Protein AF-A0A376L2G6-F1 (afdb_monomer)

Nearest PDB structures (foldseek):
  4b9q-assembly2_B  TM=1.006E+00  e=6.215E-11  Escherichia coli
  7kru-assembly1_B  TM=9.395E-01  e=1.672E-11  Escherichia coli K-12
  7kzi-assembly2_B  TM=9.250E-01  e=7.568E-11  Escherichia coli K-12
  7krw-assembly3_A  TM=8.931E-01  e=6.637E-11  Escherichia coli K-12
  2v7y-assembly1_A  TM=8.015E-01  e=3.873E-08  Geobacillus kaustophilus HTA426

Radius of gyration: 19.66 Å; Cα contacts (8 Å, |Δi|>4): 77; chains: 1; bounding box: 46×46×56 Å

Structure (mmCIF, N/CA/C/O backbone):
data_AF-A0A376L2G6-F1
#
_entry.id   AF-A0A376L2G6-F1
#
loop_
_atom_site.group_PDB
_atom_site.id
_atom_site.type_symbol
_atom_site.label_atom_id
_atom_site.label_alt_id
_atom_site.label_comp_id
_atom_site.label_asym_id
_atom_site.label_entity_id
_atom_site.label_seq_id
_atom_site.pdbx_PDB_ins_code
_atom_site.Cartn_x
_atom_site.Cartn_y
_atom_site.Cartn_z
_atom_site.occupancy
_atom_site.B_iso_or_equiv
_atom_site.auth_seq_id
_atom_site.auth_comp_id
_atom_site.auth_asym_id
_atom_site.auth_atom_id
_atom_site.pdbx_PDB_model_num
ATOM 1 N N . MET A 1 1 ? -1.564 -4.403 33.658 1.00 44.56 1 MET A N 1
ATOM 2 C CA . MET A 1 1 ? -0.832 -4.970 32.504 1.00 44.56 1 MET A CA 1
ATOM 3 C C . MET A 1 1 ? -1.004 -3.994 31.346 1.00 44.56 1 MET A C 1
ATOM 5 O O . MET A 1 1 ? -2.135 -3.783 30.929 1.00 44.56 1 MET A O 1
ATOM 9 N N . ARG A 1 2 ? 0.048 -3.272 30.938 1.00 54.12 2 ARG A N 1
ATOM 10 C CA . ARG A 1 2 ? -0.057 -2.255 29.874 1.00 54.12 2 ARG A CA 1
ATOM 11 C C . ARG A 1 2 ? -0.251 -2.991 28.541 1.00 54.12 2 ARG A C 1
ATOM 13 O O . ARG A 1 2 ? 0.513 -3.904 28.242 1.00 54.12 2 ARG A O 1
ATOM 20 N N . ASN A 1 3 ? -1.311 -2.678 27.800 1.00 71.25 3 ASN A N 1
ATOM 21 C CA . ASN A 1 3 ? -1.594 -3.309 26.513 1.00 71.25 3 ASN A CA 1
ATOM 22 C C . ASN A 1 3 ? -0.569 -2.819 25.473 1.00 71.25 3 ASN A C 1
ATOM 24 O O . ASN A 1 3 ? -0.341 -1.623 25.336 1.00 71.25 3 ASN A O 1
ATOM 28 N N . TRP A 1 4 ? 0.054 -3.722 24.711 1.00 79.25 4 TRP A N 1
ATOM 29 C CA . TRP A 1 4 ? 1.014 -3.329 23.664 1.00 79.25 4 TRP A CA 1
ATOM 30 C C . TRP A 1 4 ? 0.377 -2.404 22.615 1.00 79.25 4 TRP A C 1
AT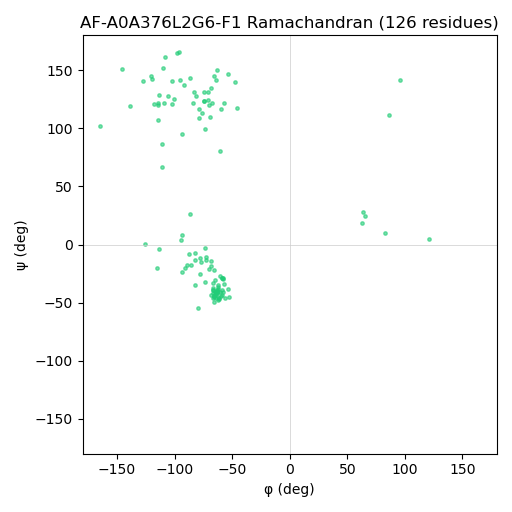OM 32 O O . TRP A 1 4 ? 1.036 -1.533 22.063 1.00 79.25 4 TRP A O 1
ATOM 42 N N . LYS A 1 5 ? -0.939 -2.548 22.412 1.00 77.06 5 LYS A N 1
ATOM 43 C CA . LYS A 1 5 ? -1.766 -1.710 21.542 1.00 77.06 5 LYS A CA 1
ATOM 44 C C . LYS A 1 5 ? -1.624 -0.216 21.851 1.00 77.06 5 LYS A C 1
ATOM 46 O O . LYS A 1 5 ? -1.434 0.560 20.928 1.00 77.06 5 LYS A O 1
ATOM 51 N N . GLY A 1 6 ? -1.648 0.175 23.128 1.00 85.25 6 GLY A N 1
ATOM 52 C CA . GLY A 1 6 ? -1.536 1.583 23.520 1.00 85.25 6 GLY A CA 1
ATOM 53 C C . GLY A 1 6 ? -0.131 2.171 23.357 1.00 85.25 6 GLY A C 1
ATOM 54 O O . GLY A 1 6 ? 0.020 3.382 23.424 1.00 85.25 6 GLY A O 1
ATOM 55 N N . LEU A 1 7 ? 0.896 1.338 23.147 1.00 90.56 7 LEU A N 1
ATOM 56 C CA . LEU A 1 7 ? 2.279 1.791 22.951 1.00 90.56 7 LEU A CA 1
ATOM 57 C C . LEU A 1 7 ? 2.599 2.146 21.495 1.00 90.56 7 LEU A C 1
ATOM 59 O O . LEU A 1 7 ? 3.628 2.761 21.247 1.00 90.56 7 LEU A O 1
ATOM 63 N N . VAL A 1 8 ? 1.774 1.692 20.548 1.00 92.94 8 VAL A N 1
ATOM 64 C CA . VAL A 1 8 ? 2.029 1.826 19.103 1.00 92.94 8 VAL A CA 1
ATOM 65 C C . VAL A 1 8 ? 0.873 2.489 18.357 1.00 92.94 8 VAL A C 1
ATOM 67 O O . VAL A 1 8 ? 0.925 2.638 17.140 1.00 92.94 8 VAL A O 1
ATOM 70 N N . GLU A 1 9 ? -0.195 2.862 19.062 1.00 92.62 9 GLU A N 1
ATOM 71 C CA . GLU A 1 9 ? -1.382 3.460 18.453 1.00 92.62 9 GLU A CA 1
ATOM 72 C C . GLU A 1 9 ? -1.068 4.800 17.775 1.00 92.62 9 GLU A C 1
ATOM 74 O O . GLU A 1 9 ? -1.572 5.067 16.684 1.00 92.62 9 GLU A O 1
ATOM 79 N N . ASP A 1 10 ? -0.193 5.613 18.365 1.00 93.94 10 ASP A N 1
ATOM 80 C CA . ASP A 1 10 ? 0.279 6.862 17.765 1.00 93.94 10 ASP A CA 1
ATOM 81 C C . ASP A 1 10 ? 1.036 6.603 16.452 1.00 93.94 10 ASP A C 1
ATOM 83 O O . ASP A 1 10 ? 0.810 7.305 15.467 1.00 93.94 10 ASP A O 1
ATOM 87 N N . LEU A 1 11 ? 1.867 5.555 16.399 1.00 94.31 11 LEU A N 1
ATOM 88 C CA . LEU A 1 11 ? 2.594 5.155 15.192 1.00 94.31 11 LEU A CA 1
ATOM 89 C C . LEU A 1 11 ? 1.638 4.726 14.078 1.00 94.31 11 LEU A C 1
ATOM 91 O O . LEU A 1 11 ? 1.817 5.122 12.926 1.00 94.31 11 LEU A O 1
ATOM 95 N N . VAL A 1 12 ? 0.601 3.956 14.415 1.00 94.12 12 VAL A N 1
ATOM 96 C CA . VAL A 1 12 ? -0.416 3.547 13.439 1.00 94.12 12 VAL A CA 1
ATOM 97 C C . VAL A 1 12 ? -1.202 4.762 12.951 1.00 94.12 12 VAL A C 1
ATOM 99 O O . VAL A 1 12 ? -1.359 4.930 11.745 1.00 94.12 12 VAL A O 1
ATOM 102 N N . ASN A 1 13 ? -1.635 5.655 13.842 1.00 93.81 13 ASN A N 1
ATOM 103 C CA . ASN A 1 13 ? -2.375 6.857 13.447 1.00 93.81 13 ASN A CA 1
ATOM 104 C C . ASN A 1 13 ? -1.530 7.785 12.554 1.00 93.81 13 ASN A C 1
ATOM 106 O O . ASN A 1 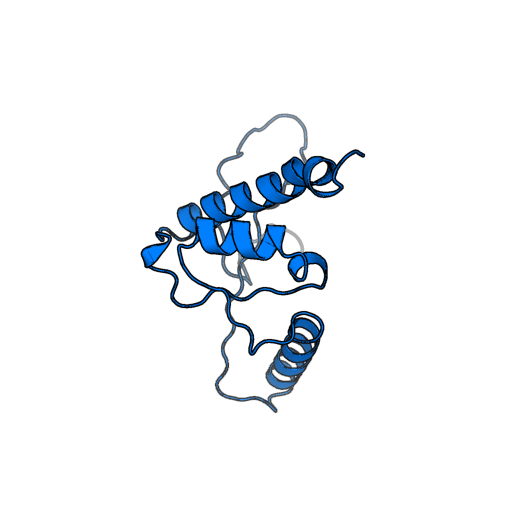13 ? -2.044 8.327 11.578 1.00 93.81 13 ASN A O 1
ATOM 110 N N . ARG A 1 14 ? -0.218 7.899 12.807 1.00 95.31 14 ARG A N 1
ATOM 111 C CA . ARG A 1 14 ? 0.714 8.644 11.940 1.00 95.31 14 ARG A CA 1
ATOM 112 C C . ARG A 1 14 ? 0.789 8.095 10.514 1.00 95.31 14 ARG A C 1
ATOM 114 O O . ARG A 1 14 ? 1.086 8.865 9.610 1.00 95.31 14 ARG A O 1
ATOM 121 N N . SER A 1 15 ? 0.518 6.806 10.301 1.00 94.69 15 SER A N 1
ATOM 122 C CA . SER A 1 15 ? 0.472 6.214 8.953 1.00 94.69 15 SER A CA 1
ATOM 123 C C . SER A 1 15 ? -0.811 6.539 8.178 1.00 94.69 15 SER A C 1
ATOM 125 O O . SER A 1 15 ? -0.828 6.395 6.960 1.00 94.69 15 SER A O 1
ATOM 127 N N . ILE A 1 16 ? -1.862 7.022 8.854 1.00 94.88 16 ILE A N 1
ATOM 128 C CA . ILE A 1 16 ? -3.143 7.371 8.222 1.00 94.88 16 ILE A CA 1
ATOM 129 C C . ILE A 1 16 ? -3.109 8.770 7.597 1.00 94.88 16 ILE A C 1
ATOM 131 O O . ILE A 1 16 ? -3.706 8.983 6.547 1.00 94.88 16 ILE A O 1
ATOM 135 N N . GLU A 1 17 ? -2.400 9.729 8.198 1.00 92.81 17 GLU A N 1
ATOM 136 C CA . GLU A 1 17 ? -2.332 11.098 7.659 1.00 92.81 17 GLU A CA 1
ATOM 137 C C . GLU A 1 17 ? -1.761 11.167 6.226 1.00 92.81 17 GLU A C 1
ATOM 139 O O . GLU A 1 17 ? -2.383 11.821 5.386 1.00 92.81 17 GLU A O 1
ATOM 144 N N . PRO A 1 18 ? -0.678 10.441 5.871 1.00 94.19 18 PRO A N 1
ATOM 145 C CA . PRO A 1 18 ? -0.199 10.376 4.490 1.00 94.19 18 PRO A CA 1
ATOM 146 C C . PRO A 1 18 ? -1.232 9.851 3.484 1.00 94.19 18 PRO A C 1
ATOM 148 O O . PRO A 1 18 ? -1.197 10.259 2.327 1.00 94.19 18 PRO A O 1
ATOM 151 N N . LEU A 1 19 ? -2.171 8.990 3.899 1.00 95.06 19 LEU A N 1
ATOM 152 C CA . LEU A 1 19 ? -3.225 8.489 3.007 1.00 95.06 19 LEU A CA 1
ATOM 153 C C . LEU A 1 19 ? -4.186 9.607 2.591 1.00 95.06 19 LEU A C 1
ATOM 155 O O . LEU A 1 19 ? -4.606 9.660 1.438 1.00 95.06 19 LEU A O 1
ATOM 159 N N . LYS A 1 20 ? -4.505 10.529 3.507 1.00 93.94 20 LYS A N 1
ATOM 160 C CA . LYS A 1 20 ? -5.349 11.696 3.202 1.00 93.94 20 LYS A CA 1
ATOM 161 C C . LYS A 1 20 ? -4.662 12.632 2.217 1.00 93.94 20 LYS A C 1
ATOM 163 O O . LYS A 1 20 ? -5.304 13.085 1.278 1.00 93.94 20 LYS A O 1
ATOM 168 N N . VAL A 1 21 ? -3.369 12.893 2.425 1.00 91.69 21 VAL A N 1
ATOM 169 C CA . VAL A 1 21 ? -2.562 13.723 1.518 1.00 91.69 21 VAL A CA 1
ATOM 170 C C . VAL A 1 21 ? -2.493 13.074 0.137 1.00 91.69 21 VAL A C 1
ATOM 172 O O . VAL A 1 21 ? -2.770 13.728 -0.857 1.00 91.69 21 VAL A O 1
ATOM 175 N N . ALA A 1 22 ? -2.243 11.763 0.064 1.00 91.38 22 ALA A N 1
ATOM 176 C CA . ALA A 1 22 ? -2.194 11.046 -1.208 1.00 91.38 22 ALA A CA 1
ATOM 177 C C . ALA A 1 22 ? -3.519 11.111 -1.988 1.00 91.38 22 ALA A C 1
ATOM 179 O O . ALA A 1 22 ? -3.494 11.303 -3.201 1.00 91.38 22 ALA A O 1
ATOM 180 N N . LEU A 1 23 ? -4.662 10.987 -1.302 1.00 93.44 23 LEU A N 1
ATOM 181 C CA . LEU A 1 23 ? -5.987 11.145 -1.912 1.00 93.44 23 LEU A CA 1
ATOM 182 C C . LEU A 1 23 ? -6.224 12.574 -2.413 1.00 93.44 23 LEU A C 1
ATOM 184 O O . LEU A 1 23 ? -6.720 12.756 -3.522 1.00 93.44 23 LEU A O 1
ATOM 188 N N . GLN A 1 24 ? -5.826 13.580 -1.628 1.00 92.56 24 GLN A N 1
ATOM 189 C CA . GLN A 1 24 ? -5.913 14.986 -2.028 1.00 92.56 24 GLN A CA 1
ATOM 190 C C . GLN A 1 24 ? -5.067 15.275 -3.270 1.00 92.56 24 GLN A C 1
ATOM 192 O O . GLN A 1 24 ? -5.580 15.867 -4.215 1.00 92.56 24 GLN A O 1
ATOM 197 N N . ASP A 1 25 ? -3.820 14.802 -3.302 1.00 88.31 25 ASP A N 1
ATOM 198 C CA . ASP A 1 25 ? -2.923 14.971 -4.450 1.00 88.31 25 ASP A CA 1
ATOM 199 C C . ASP A 1 25 ? -3.462 14.279 -5.709 1.00 88.31 25 ASP A C 1
ATOM 201 O O . ASP A 1 25 ? -3.258 14.759 -6.820 1.00 88.31 25 ASP A O 1
ATOM 205 N N . ALA A 1 26 ? -4.135 13.136 -5.545 1.00 89.94 26 ALA A N 1
ATOM 206 C CA . ALA A 1 26 ? -4.771 12.414 -6.643 1.00 89.94 26 ALA A CA 1
ATOM 207 C C . ALA A 1 26 ? -6.113 13.037 -7.072 1.00 89.94 26 ALA A C 1
ATOM 209 O O . ALA A 1 26 ? -6.663 12.641 -8.098 1.00 89.94 26 ALA A O 1
ATOM 210 N N . GLY A 1 27 ? -6.664 13.975 -6.292 1.00 93.25 27 GLY A N 1
ATOM 211 C CA . GLY A 1 27 ? -8.005 14.519 -6.506 1.00 93.25 27 GLY A CA 1
ATOM 212 C C . GLY A 1 27 ? -9.122 13.485 -6.320 1.00 93.25 27 GLY A C 1
ATOM 213 O O . GLY A 1 27 ? -10.196 13.645 -6.897 1.00 93.25 27 GLY A O 1
ATOM 214 N N . LEU A 1 28 ? -8.874 12.428 -5.542 1.00 95.44 28 LEU A N 1
ATOM 215 C CA . LEU A 1 28 ? -9.794 11.310 -5.332 1.00 95.44 28 LEU A CA 1
ATOM 216 C C . LEU A 1 28 ? -10.365 11.309 -3.915 1.00 95.44 28 LEU A C 1
ATOM 218 O O . LEU A 1 28 ? -9.738 11.743 -2.946 1.00 95.44 28 LEU A O 1
ATOM 222 N N . SER A 1 29 ? -11.564 10.764 -3.786 1.00 96.00 29 SER A N 1
ATOM 223 C CA . SER A 1 29 ? -12.192 10.448 -2.511 1.00 96.00 29 SER A CA 1
ATOM 224 C C . SER A 1 29 ? -11.973 8.979 -2.139 1.00 96.00 29 SER A C 1
ATOM 226 O O . SER A 1 29 ? -11.627 8.140 -2.966 1.00 96.00 29 SER A O 1
ATOM 228 N N . VAL A 1 30 ? -12.228 8.637 -0.875 1.00 95.62 30 VAL A N 1
ATOM 229 C CA . VAL A 1 30 ? -12.175 7.245 -0.396 1.00 95.62 30 VAL A CA 1
ATOM 230 C C . VAL A 1 30 ? -13.114 6.323 -1.190 1.00 95.62 30 VAL A C 1
ATOM 232 O O . VAL A 1 30 ? -12.792 5.155 -1.399 1.00 95.62 30 VAL A O 1
ATOM 235 N N . SER A 1 31 ? -14.259 6.838 -1.643 1.00 95.38 31 SER A N 1
ATOM 236 C CA . SER A 1 31 ? -15.228 6.078 -2.441 1.00 95.38 31 SER A CA 1
ATOM 237 C C . SER A 1 31 ? -14.752 5.753 -3.853 1.00 95.38 31 SER A C 1
ATOM 239 O O . SER A 1 31 ? -15.274 4.808 -4.434 1.00 95.38 31 SER A O 1
ATOM 241 N N . ASP A 1 32 ? -13.771 6.489 -4.380 1.00 96.69 32 ASP A N 1
ATOM 242 C CA . ASP A 1 32 ? -13.218 6.255 -5.721 1.00 96.69 32 ASP A CA 1
ATOM 243 C C . ASP A 1 32 ? -12.158 5.142 -5.731 1.00 96.69 32 ASP A C 1
ATOM 245 O O . ASP A 1 32 ? -11.678 4.740 -6.785 1.00 96.69 32 ASP A O 1
ATOM 249 N N . ILE A 1 33 ? -11.762 4.645 -4.558 1.00 96.81 33 ILE A N 1
ATOM 250 C CA . ILE A 1 33 ? -10.809 3.543 -4.437 1.00 96.81 33 ILE A CA 1
ATOM 251 C C . ILE A 1 33 ? -11.573 2.238 -4.572 1.00 96.81 33 ILE A C 1
ATOM 253 O O . ILE A 1 33 ? -12.447 1.983 -3.753 1.00 96.81 33 ILE A O 1
ATOM 257 N N . ASP A 1 34 ? -11.231 1.383 -5.533 1.00 96.44 34 ASP A N 1
ATOM 258 C CA . ASP A 1 34 ? -11.872 0.071 -5.701 1.00 96.44 34 ASP A CA 1
ATOM 259 C C . ASP A 1 34 ? -11.310 -0.963 -4.719 1.00 96.44 34 ASP A C 1
ATOM 261 O O . ASP A 1 34 ? -12.048 -1.524 -3.903 1.00 96.44 34 ASP A O 1
ATOM 265 N N . ASP A 1 35 ? -9.988 -1.128 -4.724 1.00 96.25 35 ASP A N 1
ATOM 266 C CA . ASP A 1 35 ? -9.263 -2.142 -3.965 1.00 96.25 35 ASP A CA 1
ATOM 267 C C . ASP A 1 35 ? -8.262 -1.514 -2.987 1.00 96.25 35 ASP A C 1
ATOM 269 O O . ASP A 1 35 ? -7.565 -0.551 -3.303 1.00 96.25 35 ASP A O 1
ATOM 273 N N . VAL A 1 36 ? -8.134 -2.113 -1.799 1.00 97.12 36 VAL A N 1
ATOM 274 C CA . VAL A 1 36 ? -7.077 -1.786 -0.830 1.00 97.12 36 VAL A CA 1
ATOM 275 C C . VAL A 1 36 ? -6.164 -2.993 -0.685 1.00 97.12 36 VAL A C 1
ATOM 277 O O . VAL A 1 36 ? -6.611 -4.078 -0.312 1.00 97.12 36 VAL A O 1
ATOM 280 N N . ILE A 1 37 ? -4.876 -2.803 -0.957 1.00 96.81 37 ILE A N 1
ATOM 281 C CA . ILE A 1 37 ? -3.861 -3.856 -0.892 1.00 96.81 37 ILE A CA 1
ATOM 282 C C . ILE A 1 37 ? -2.888 -3.532 0.243 1.00 96.81 37 ILE A C 1
ATOM 284 O O . ILE A 1 37 ? -2.349 -2.430 0.319 1.00 96.81 37 ILE A O 1
ATOM 288 N N . LEU A 1 38 ? -2.659 -4.500 1.132 1.00 97.25 38 LEU A N 1
ATOM 289 C CA . LEU A 1 38 ? -1.696 -4.381 2.225 1.00 97.25 38 LEU A CA 1
ATOM 290 C C . LEU A 1 38 ? -0.401 -5.110 1.868 1.00 97.25 38 LEU A C 1
ATOM 292 O O . LEU A 1 38 ? -0.420 -6.300 1.560 1.00 97.25 38 LEU A O 1
ATOM 296 N N . VAL A 1 39 ? 0.724 -4.400 1.946 1.00 97.19 39 VAL A N 1
ATOM 297 C CA . VAL A 1 39 ? 2.060 -4.930 1.640 1.00 97.19 39 VAL A CA 1
ATOM 298 C C . VAL A 1 39 ? 3.006 -4.658 2.811 1.00 97.19 39 VAL A C 1
ATOM 300 O O . VAL A 1 39 ? 2.954 -3.597 3.433 1.00 97.19 39 VAL A O 1
ATOM 303 N N . GLY A 1 40 ? 3.870 -5.627 3.121 1.00 96.12 40 GLY A N 1
ATOM 304 C CA . GLY A 1 40 ? 4.841 -5.589 4.214 1.00 96.12 40 GLY A CA 1
ATOM 305 C C . GLY A 1 40 ? 4.357 -6.258 5.506 1.00 96.12 40 GLY A C 1
ATOM 306 O O . GLY A 1 40 ? 3.206 -6.110 5.922 1.00 96.12 40 GLY A O 1
ATOM 307 N N . GLY A 1 41 ? 5.259 -6.963 6.194 1.00 95.44 41 GLY A N 1
ATOM 308 C CA . GLY A 1 41 ? 4.927 -7.805 7.352 1.00 95.44 41 GLY A CA 1
ATOM 309 C C . GLY A 1 41 ? 4.245 -7.079 8.521 1.00 95.44 41 GLY A C 1
ATOM 310 O O . GLY A 1 41 ? 3.405 -7.663 9.206 1.00 95.44 41 GLY A O 1
ATOM 311 N N . GLN A 1 42 ? 4.515 -5.782 8.719 1.00 95.31 42 GLN A N 1
ATOM 312 C CA . GLN A 1 42 ? 3.887 -4.991 9.788 1.00 95.31 42 GLN A CA 1
ATOM 313 C C . GLN A 1 42 ? 2.367 -4.814 9.592 1.00 95.31 42 GLN A C 1
ATOM 315 O O . GLN A 1 42 ? 1.635 -4.622 10.569 1.00 95.31 42 GLN A O 1
ATOM 320 N N . THR A 1 43 ? 1.867 -4.961 8.359 1.00 96.44 43 THR A N 1
ATOM 321 C CA . THR A 1 43 ? 0.429 -4.918 8.033 1.00 96.44 43 THR A CA 1
ATOM 322 C C . THR A 1 43 ? -0.340 -6.157 8.499 1.00 96.44 43 THR A C 1
ATOM 324 O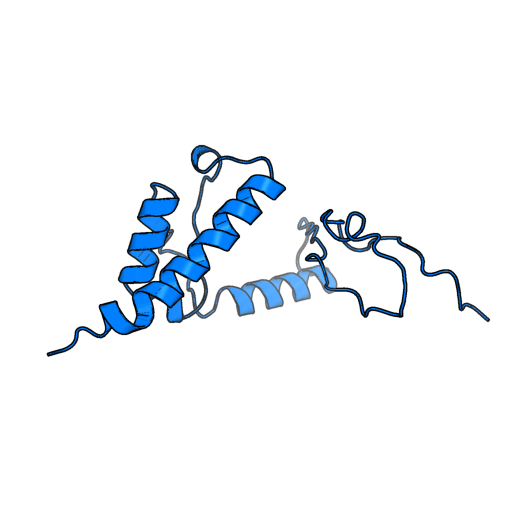 O . THR A 1 43 ? -1.570 -6.147 8.536 1.00 96.44 43 THR A O 1
ATOM 327 N N . ARG A 1 44 ? 0.354 -7.216 8.942 1.00 94.69 44 ARG A N 1
ATOM 328 C CA . ARG A 1 44 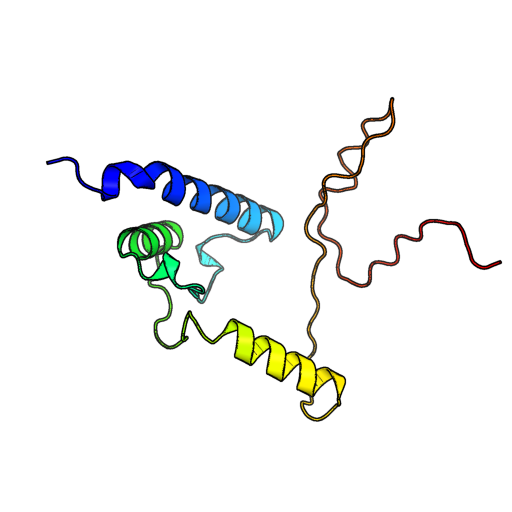? -0.264 -8.391 9.583 1.00 94.69 44 ARG A CA 1
ATOM 329 C C . ARG A 1 44 ? -0.846 -8.064 10.963 1.00 94.69 44 ARG A C 1
ATOM 331 O O . ARG A 1 44 ? -1.614 -8.851 11.511 1.00 94.69 44 ARG A O 1
ATOM 338 N N . MET A 1 45 ? -0.490 -6.913 11.541 1.00 95.19 45 MET A N 1
ATOM 339 C CA . MET A 1 45 ? -1.012 -6.469 12.829 1.00 95.19 45 MET A CA 1
ATOM 340 C C . MET A 1 45 ? -2.516 -6.146 12.727 1.00 95.19 45 MET A C 1
ATOM 342 O O . MET A 1 45 ? -2.880 -5.220 12.002 1.00 95.19 45 MET A O 1
ATOM 346 N N . PRO A 1 46 ? -3.404 -6.793 13.513 1.00 94.19 46 PRO A N 1
ATOM 347 C CA . PRO A 1 46 ? -4.854 -6.596 13.383 1.00 94.19 46 PRO A CA 1
ATOM 348 C C . PRO A 1 46 ? -5.324 -5.149 13.584 1.00 94.19 46 PRO A C 1
ATOM 350 O O . PRO A 1 46 ? -6.329 -4.735 13.018 1.00 94.19 46 PRO A O 1
ATOM 353 N N . MET A 1 47 ? -4.600 -4.361 14.387 1.00 94.25 47 MET A N 1
ATOM 354 C CA . MET A 1 47 ? -4.901 -2.938 14.573 1.00 94.25 47 MET A CA 1
ATOM 355 C C . MET A 1 47 ? -4.673 -2.125 13.292 1.00 94.25 47 MET A C 1
ATOM 357 O O . MET A 1 47 ? -5.479 -1.248 13.006 1.00 94.25 47 MET A O 1
ATOM 361 N N . VAL A 1 48 ? -3.615 -2.416 12.527 1.00 95.75 48 VAL A N 1
ATOM 362 C CA . VAL A 1 48 ? -3.341 -1.733 11.250 1.00 95.75 48 VAL A CA 1
ATOM 363 C C . VAL A 1 48 ? -4.437 -2.062 10.251 1.00 95.75 48 VAL A C 1
ATOM 365 O O . VAL A 1 48 ? -5.039 -1.149 9.701 1.00 95.75 48 VAL A O 1
ATOM 368 N N . GLN A 1 49 ? -4.763 -3.348 10.093 1.00 96.06 49 GLN A N 1
ATOM 369 C CA . GLN A 1 49 ? -5.826 -3.787 9.182 1.00 96.06 49 GLN A CA 1
ATOM 370 C C . GLN A 1 49 ? -7.157 -3.115 9.512 1.00 96.06 49 GLN A C 1
ATOM 372 O O . GLN A 1 49 ? -7.803 -2.565 8.628 1.00 96.06 49 GLN A O 1
ATOM 377 N N . LYS A 1 50 ? -7.519 -3.082 10.801 1.00 95.62 50 LYS A N 1
ATOM 378 C CA . LYS A 1 50 ? -8.743 -2.430 11.268 1.00 95.62 50 LYS A CA 1
ATOM 379 C C . LYS A 1 50 ? -8.747 -0.926 10.986 1.00 95.62 50 LYS A C 1
ATOM 381 O O . LYS A 1 50 ? -9.729 -0.426 10.459 1.00 95.62 50 LYS A O 1
ATOM 386 N N . LYS A 1 51 ? -7.666 -0.208 11.303 1.00 95.81 51 LYS A N 1
ATOM 387 C CA . LYS A 1 51 ? -7.575 1.245 11.069 1.00 95.81 51 LYS A CA 1
ATOM 388 C C . LYS A 1 51 ? -7.642 1.597 9.583 1.00 95.81 51 LYS A C 1
ATOM 390 O O . LYS A 1 51 ? -8.290 2.571 9.221 1.00 95.81 51 LYS A O 1
ATOM 395 N N . VAL A 1 52 ? -7.004 0.797 8.730 1.00 96.69 52 VAL A N 1
ATOM 396 C CA . VAL A 1 52 ? -7.058 0.971 7.273 1.00 96.69 52 VAL A CA 1
ATOM 397 C C . VAL A 1 52 ? -8.463 0.669 6.743 1.00 96.69 52 VAL A C 1
ATOM 399 O O . VAL A 1 52 ? -8.987 1.454 5.959 1.00 96.69 52 VAL A O 1
ATOM 402 N N . ALA A 1 53 ? -9.102 -0.408 7.210 1.00 96.62 53 ALA A N 1
ATOM 403 C CA . ALA A 1 53 ? -10.471 -0.746 6.822 1.00 96.62 53 ALA A CA 1
ATOM 404 C C . ALA A 1 53 ? -11.485 0.322 7.264 1.00 96.62 53 ALA A C 1
ATOM 406 O O . ALA A 1 53 ? -12.374 0.682 6.500 1.00 96.62 53 ALA A O 1
ATOM 407 N N . GLU A 1 54 ? -11.322 0.877 8.469 1.00 96.69 54 GLU A N 1
ATOM 408 C CA . GLU A 1 54 ? -12.116 2.007 8.966 1.00 96.69 54 GLU A CA 1
ATOM 409 C C . GLU A 1 54 ? -11.904 3.269 8.121 1.00 96.69 54 GLU A C 1
ATOM 411 O O . GLU A 1 54 ? -12.870 3.962 7.815 1.00 96.69 54 GLU A O 1
ATOM 416 N N . PHE A 1 55 ? -10.660 3.562 7.726 1.00 96.81 55 PHE A N 1
ATOM 417 C CA . PHE A 1 55 ? -10.339 4.732 6.908 1.00 96.81 55 PHE A CA 1
ATOM 418 C C . PHE A 1 55 ? -10.935 4.639 5.499 1.00 96.81 55 PHE A C 1
ATOM 420 O O . PHE A 1 55 ? -11.532 5.606 5.032 1.00 96.81 55 PHE A O 1
ATOM 427 N N . PHE A 1 56 ? -10.796 3.486 4.836 1.00 96.56 56 PHE A N 1
ATOM 428 C CA . PHE A 1 56 ? -11.305 3.295 3.475 1.00 96.56 56 PHE A CA 1
ATOM 429 C C . PHE A 1 56 ? -12.766 2.816 3.411 1.00 96.56 56 PHE A C 1
ATOM 431 O O . PHE A 1 56 ? -13.338 2.724 2.327 1.00 96.56 56 PHE A O 1
ATOM 438 N N . GLY A 1 57 ? -13.374 2.466 4.549 1.00 96.31 57 GLY A N 1
ATOM 439 C CA . GLY A 1 57 ? -14.724 1.895 4.612 1.00 96.31 57 GLY A CA 1
ATOM 440 C C . GLY A 1 57 ? -14.865 0.539 3.908 1.00 96.31 57 GLY A C 1
ATOM 441 O O . GLY A 1 57 ? -15.978 0.145 3.562 1.00 96.31 57 GLY A O 1
ATOM 442 N N . LYS A 1 58 ? -13.754 -0.166 3.660 1.00 95.38 58 LYS A N 1
ATOM 443 C CA . LYS A 1 58 ? -13.712 -1.441 2.931 1.00 95.38 58 LYS A CA 1
ATOM 444 C C . LYS A 1 58 ? -12.634 -2.368 3.471 1.00 95.38 58 LYS A C 1
ATOM 446 O O . LYS A 1 58 ? -11.600 -1.923 3.962 1.00 95.38 58 LYS A O 1
ATOM 451 N N . GLU A 1 59 ? -12.872 -3.668 3.348 1.00 96.38 59 GLU A N 1
ATOM 452 C CA . GLU A 1 59 ? -11.904 -4.683 3.755 1.00 96.38 59 GLU A CA 1
ATOM 453 C C . GLU A 1 59 ? -10.751 -4.775 2.744 1.00 96.38 59 GLU A C 1
ATOM 455 O O . GLU A 1 59 ? -11.005 -4.891 1.541 1.00 96.38 59 GLU A O 1
ATOM 460 N N . PRO A 1 60 ? -9.488 -4.767 3.203 1.00 96.38 60 PRO A N 1
ATOM 461 C CA . PRO A 1 60 ? -8.353 -5.003 2.329 1.00 96.38 60 PRO A CA 1
ATOM 462 C C . PRO A 1 60 ? -8.365 -6.404 1.719 1.00 96.38 60 PRO A C 1
ATOM 464 O O . PRO A 1 60 ? -8.804 -7.381 2.339 1.00 96.38 60 PRO A O 1
ATOM 467 N N . ARG A 1 61 ? -7.802 -6.519 0.519 1.00 95.62 61 ARG A N 1
ATOM 468 C CA . ARG A 1 61 ? -7.638 -7.794 -0.177 1.00 95.62 61 ARG A CA 1
ATOM 469 C C . ARG A 1 61 ? -6.708 -8.741 0.578 1.00 95.62 61 ARG A C 1
ATOM 471 O O . ARG A 1 61 ? -5.702 -8.332 1.155 1.00 95.62 61 ARG A O 1
ATOM 478 N N . LYS A 1 62 ? -7.058 -10.031 0.558 1.00 92.06 62 LYS A N 1
ATOM 479 C CA . LYS A 1 62 ? -6.349 -11.111 1.280 1.00 92.06 62 LYS A CA 1
ATOM 480 C C . LYS A 1 62 ? -5.666 -12.122 0.365 1.00 92.06 62 LYS A C 1
ATOM 482 O O . LYS A 1 62 ? -5.006 -13.033 0.850 1.00 92.06 62 LYS A O 1
ATOM 487 N N . ASP A 1 63 ? -5.839 -11.975 -0.937 1.00 93.56 63 ASP A N 1
ATOM 488 C CA . ASP A 1 63 ? -5.275 -12.833 -1.977 1.00 93.56 63 ASP A CA 1
ATOM 489 C C . ASP A 1 63 ? -3.933 -12.315 -2.523 1.00 93.56 63 ASP A C 1
ATOM 491 O O . ASP A 1 63 ? -3.390 -12.875 -3.470 1.00 93.56 63 ASP A O 1
ATOM 495 N N . VAL A 1 64 ? -3.366 -11.282 -1.892 1.00 93.56 64 VAL A N 1
ATOM 496 C CA . VAL A 1 64 ? -2.011 -10.782 -2.151 1.00 93.56 64 VAL A CA 1
ATOM 497 C C . VAL A 1 64 ? -1.094 -11.201 -1.003 1.00 93.56 64 VAL A C 1
ATOM 499 O O . VAL A 1 64 ? -1.403 -10.952 0.163 1.00 93.56 64 VAL A O 1
ATOM 502 N N . ASN A 1 65 ? 0.047 -11.825 -1.316 1.00 94.19 65 ASN A N 1
ATOM 503 C CA . ASN A 1 65 ? 1.064 -12.139 -0.312 1.00 94.19 65 ASN A CA 1
ATOM 504 C C . ASN A 1 65 ? 1.846 -10.859 0.059 1.00 94.19 65 ASN A C 1
ATOM 506 O O . ASN A 1 65 ? 2.601 -10.359 -0.780 1.00 94.19 65 ASN A O 1
ATOM 510 N N . PRO A 1 66 ? 1.726 -10.337 1.297 1.00 94.00 66 PRO A N 1
ATOM 511 C CA . PRO A 1 66 ? 2.337 -9.064 1.673 1.00 94.00 66 PRO A CA 1
ATOM 512 C C . PRO A 1 66 ? 3.868 -9.108 1.730 1.00 94.00 66 PRO A C 1
ATOM 514 O O . PRO A 1 66 ? 4.488 -8.046 1.709 1.00 94.00 66 PRO A O 1
ATOM 517 N N . ASP A 1 67 ? 4.475 -10.295 1.820 1.00 94.81 67 ASP A N 1
ATOM 518 C CA . ASP A 1 67 ? 5.926 -10.443 1.982 1.00 94.81 67 ASP A CA 1
ATOM 519 C C . ASP A 1 67 ? 6.653 -10.621 0.635 1.00 94.81 67 ASP A C 1
ATOM 521 O O . ASP A 1 67 ? 7.832 -10.298 0.519 1.00 94.81 67 ASP A O 1
ATOM 525 N N . GLU A 1 68 ? 5.947 -11.091 -0.399 1.00 94.38 68 GLU A N 1
ATOM 526 C CA . GLU A 1 68 ? 6.544 -11.477 -1.689 1.00 94.38 68 GLU A CA 1
ATOM 527 C C . GLU A 1 68 ? 6.093 -10.599 -2.862 1.00 94.38 68 GLU A C 1
ATOM 529 O O . GLU A 1 68 ? 6.795 -10.532 -3.872 1.00 94.38 68 GLU A O 1
ATOM 534 N N . ALA A 1 69 ? 4.961 -9.892 -2.741 1.00 94.12 69 ALA A N 1
ATOM 535 C CA . ALA A 1 69 ? 4.387 -9.102 -3.835 1.00 94.12 69 ALA A CA 1
ATOM 536 C C . ALA A 1 69 ? 5.386 -8.103 -4.445 1.00 94.12 69 ALA A C 1
ATOM 538 O O . ALA A 1 69 ? 5.435 -7.943 -5.663 1.00 94.12 69 ALA A O 1
ATOM 539 N N . VAL A 1 70 ? 6.227 -7.482 -3.611 1.00 95.50 70 VAL A N 1
ATOM 540 C CA . VAL A 1 70 ? 7.255 -6.530 -4.063 1.00 95.50 70 VAL A CA 1
ATOM 541 C C . VAL A 1 70 ? 8.327 -7.221 -4.909 1.00 95.50 70 VAL A C 1
ATOM 543 O O . VAL A 1 70 ? 8.694 -6.715 -5.966 1.00 95.50 70 VAL A O 1
ATOM 546 N N . ALA A 1 71 ? 8.811 -8.389 -4.478 1.00 96.12 71 ALA A N 1
ATOM 547 C CA . ALA A 1 71 ? 9.844 -9.129 -5.202 1.00 96.12 71 ALA A CA 1
ATOM 548 C C . ALA A 1 71 ? 9.326 -9.642 -6.554 1.00 96.12 71 ALA A C 1
ATOM 550 O O . ALA A 1 71 ? 10.030 -9.567 -7.560 1.00 96.12 71 ALA A O 1
ATOM 551 N N . ILE A 1 72 ? 8.073 -10.101 -6.589 1.00 95.50 72 ILE A N 1
ATOM 552 C CA . ILE A 1 72 ? 7.405 -10.514 -7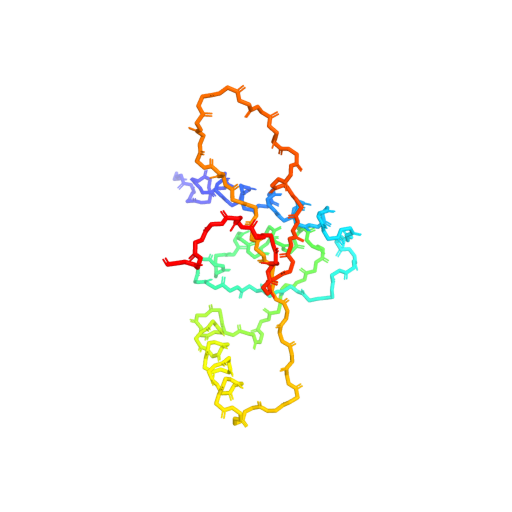.827 1.00 95.50 72 ILE A CA 1
ATOM 553 C C . ILE A 1 72 ? 7.249 -9.315 -8.770 1.00 95.50 72 ILE A C 1
ATOM 555 O O . ILE A 1 72 ? 7.603 -9.420 -9.942 1.00 95.50 72 ILE A O 1
ATOM 559 N N . GLY A 1 73 ? 6.793 -8.163 -8.267 1.00 94.44 73 GLY A N 1
ATOM 560 C CA . GLY A 1 73 ? 6.681 -6.935 -9.060 1.00 94.44 73 GLY A CA 1
ATOM 561 C C . GLY A 1 73 ? 8.018 -6.497 -9.667 1.00 94.44 73 GLY A C 1
ATOM 562 O O . GLY A 1 73 ? 8.077 -6.154 -10.846 1.00 94.44 73 GLY A O 1
ATOM 563 N N . ALA A 1 74 ? 9.110 -6.600 -8.905 1.00 95.31 74 ALA A N 1
ATOM 564 C CA . ALA A 1 74 ? 10.455 -6.316 -9.404 1.00 95.31 74 ALA A CA 1
ATOM 565 C C . ALA A 1 74 ? 10.892 -7.286 -10.517 1.00 95.31 74 ALA A C 1
ATOM 567 O O . ALA A 1 74 ? 11.474 -6.859 -11.514 1.00 95.31 74 ALA A O 1
ATOM 568 N N . ALA A 1 75 ? 10.583 -8.580 -10.385 1.00 95.56 75 ALA A N 1
ATOM 569 C CA . ALA A 1 75 ? 10.870 -9.569 -11.423 1.00 95.56 75 ALA A CA 1
ATOM 570 C C . ALA A 1 75 ? 10.071 -9.299 -12.711 1.00 95.56 75 ALA A C 1
ATOM 572 O O . ALA A 1 75 ? 10.631 -9.373 -13.805 1.00 95.56 75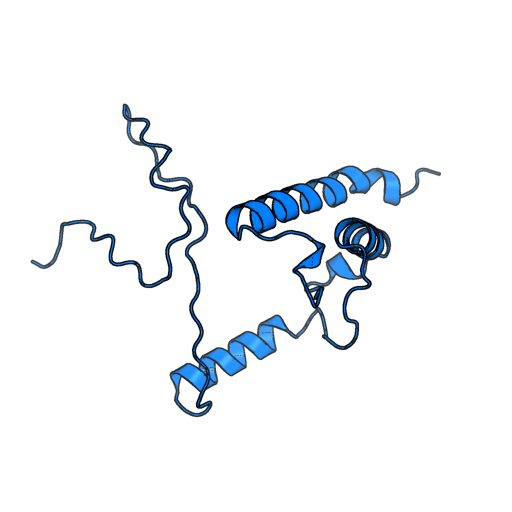 ALA A O 1
ATOM 573 N N . VAL A 1 76 ? 8.792 -8.922 -12.587 1.00 93.50 76 VAL A N 1
ATOM 574 C CA . VAL A 1 76 ? 7.954 -8.518 -13.728 1.00 93.50 76 VAL A CA 1
ATOM 575 C C . VAL A 1 76 ? 8.543 -7.290 -14.419 1.00 93.50 76 VAL A C 1
ATOM 577 O O . VAL A 1 76 ? 8.703 -7.310 -15.637 1.00 93.50 76 VAL A O 1
ATOM 580 N N . GLN A 1 77 ? 8.945 -6.264 -13.662 1.00 93.06 77 GLN A N 1
ATOM 581 C CA . GLN A 1 77 ? 9.596 -5.079 -14.225 1.00 93.06 77 GLN A CA 1
ATOM 582 C C . GLN A 1 77 ? 10.891 -5.441 -14.971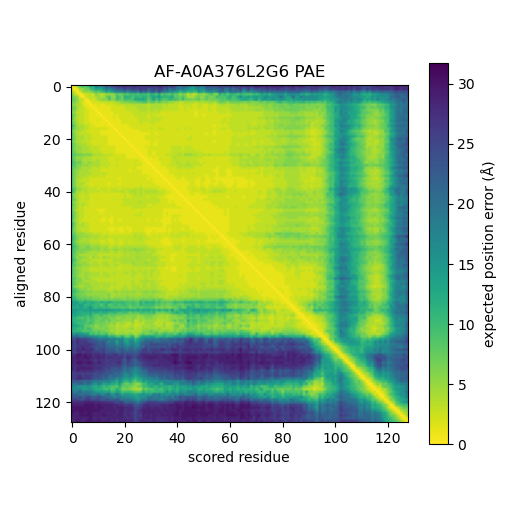 1.00 93.06 77 GLN A C 1
ATOM 584 O O . GLN A 1 77 ? 11.150 -4.906 -16.047 1.00 93.06 77 GLN A O 1
ATOM 589 N N . GLY A 1 78 ? 11.678 -6.389 -14.452 1.00 94.25 78 GLY A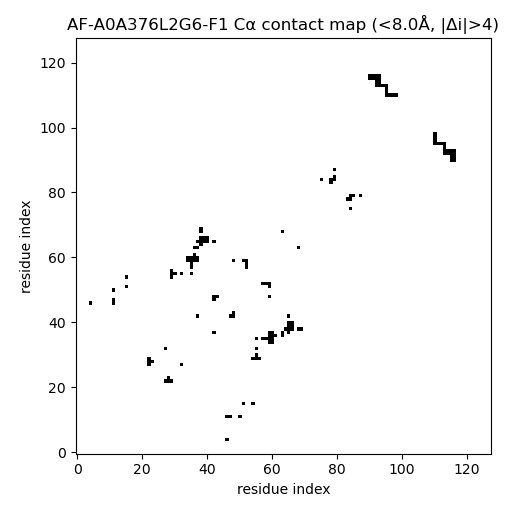 N 1
ATOM 590 C CA . GLY A 1 78 ? 12.847 -6.932 -15.148 1.00 94.25 78 GLY A CA 1
ATOM 591 C C . GLY A 1 78 ? 12.493 -7.578 -16.491 1.00 94.25 78 GLY A C 1
ATOM 592 O O . GLY A 1 78 ? 13.143 -7.288 -17.492 1.00 94.25 78 GLY A O 1
ATOM 593 N N . GLY A 1 79 ? 11.427 -8.380 -16.533 1.00 93.38 79 GLY A N 1
ATOM 594 C CA . GLY A 1 79 ? 10.924 -8.990 -17.769 1.00 93.38 79 GLY A CA 1
ATOM 595 C C . GLY A 1 79 ? 10.386 -7.978 -18.788 1.00 93.38 79 GLY A C 1
ATOM 596 O O . GLY A 1 79 ? 10.500 -8.195 -19.993 1.00 93.38 79 GLY A O 1
ATOM 597 N N . VAL A 1 80 ? 9.837 -6.849 -18.330 1.00 93.62 80 VAL A N 1
ATOM 598 C CA . VAL A 1 80 ? 9.436 -5.739 -19.215 1.00 93.62 80 VAL A CA 1
ATOM 599 C C . VAL A 1 80 ? 10.668 -5.094 -19.856 1.00 93.62 80 VAL A C 1
ATOM 601 O O . VAL A 1 80 ? 10.668 -4.821 -21.054 1.00 93.62 80 VAL A O 1
ATOM 604 N N . LEU A 1 81 ? 11.747 -4.899 -19.090 1.00 91.88 81 LEU A N 1
ATOM 605 C CA . LEU A 1 81 ? 12.993 -4.309 -19.596 1.00 91.88 81 LEU A CA 1
ATOM 606 C C . LEU A 1 81 ? 13.713 -5.204 -20.616 1.00 91.88 81 LEU A C 1
ATOM 608 O O . LEU A 1 81 ? 14.342 -4.683 -21.537 1.00 91.88 81 LEU A O 1
ATOM 612 N N . THR A 1 82 ? 13.631 -6.531 -20.476 1.00 94.19 82 THR A N 1
ATOM 613 C CA . THR A 1 82 ? 14.205 -7.486 -21.445 1.00 94.19 82 THR A CA 1
ATOM 614 C C . THR A 1 82 ? 13.304 -7.729 -22.658 1.00 94.19 82 THR A C 1
ATOM 616 O O . THR A 1 82 ? 13.770 -8.263 -23.664 1.00 94.19 82 THR A O 1
ATOM 619 N N . GLY A 1 83 ? 12.034 -7.310 -22.597 1.00 89.81 83 GLY A N 1
ATOM 620 C CA . GLY A 1 83 ? 11.032 -7.532 -23.642 1.00 89.81 83 GLY A CA 1
ATOM 621 C C . GLY A 1 83 ? 10.354 -8.908 -23.596 1.00 89.81 83 GLY A C 1
ATOM 622 O O . GLY A 1 83 ? 9.617 -9.251 -24.527 1.00 89.81 83 GLY A O 1
ATOM 623 N N . ASP A 1 84 ? 10.580 -9.682 -22.529 1.00 89.69 84 ASP A N 1
ATOM 624 C CA . ASP A 1 84 ? 9.933 -10.978 -22.279 1.00 89.69 84 ASP A CA 1
ATOM 625 C C . ASP A 1 84 ? 8.465 -10.806 -21.858 1.00 89.69 84 ASP A C 1
ATOM 627 O O . ASP A 1 84 ? 7.610 -11.627 -22.196 1.00 89.69 84 ASP A O 1
ATOM 631 N N . VAL A 1 85 ? 8.158 -9.709 -21.157 1.00 87.69 85 VAL A N 1
ATOM 632 C CA . VAL A 1 85 ? 6.794 -9.289 -20.812 1.00 87.69 85 VAL A CA 1
ATOM 633 C C . VAL A 1 85 ? 6.385 -8.156 -21.746 1.00 87.69 85 VAL A C 1
ATOM 635 O O . VAL A 1 85 ? 7.032 -7.111 -21.791 1.00 87.69 85 VAL A O 1
ATOM 638 N N . LYS A 1 86 ? 5.303 -8.365 -22.499 1.00 87.25 86 LYS A N 1
ATOM 639 C CA . LYS A 1 86 ? 4.770 -7.401 -23.472 1.00 87.25 86 LYS A CA 1
ATOM 640 C C . LYS A 1 86 ? 3.462 -6.792 -22.975 1.00 87.25 86 LYS A C 1
ATOM 642 O O . LYS A 1 86 ? 2.818 -7.345 -22.090 1.00 87.25 86 LYS A O 1
ATOM 647 N N . ASP A 1 87 ? 3.097 -5.655 -23.560 1.00 83.94 87 ASP A N 1
ATOM 648 C CA . ASP A 1 87 ? 1.828 -4.951 -23.326 1.00 83.94 87 ASP A CA 1
ATOM 649 C C . ASP A 1 87 ? 1.625 -4.420 -21.892 1.00 83.94 87 ASP A C 1
ATOM 651 O O . ASP A 1 87 ? 0.499 -4.237 -21.435 1.00 83.94 87 ASP A O 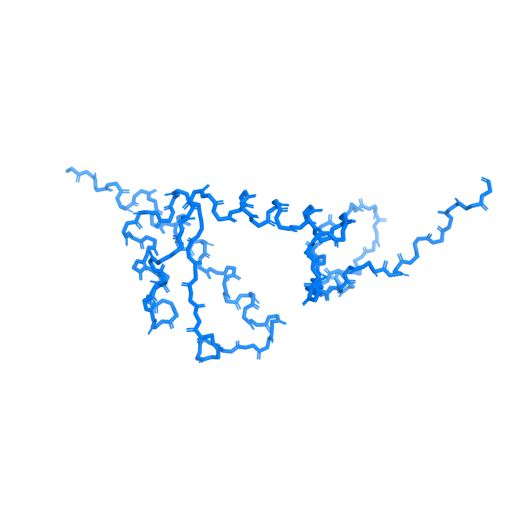1
ATOM 655 N N . VAL A 1 88 ? 2.723 -4.111 -21.191 1.00 87.62 88 VAL A N 1
ATOM 656 C CA . VAL A 1 88 ? 2.709 -3.422 -19.892 1.00 87.62 88 VAL A CA 1
ATOM 657 C C . VAL A 1 88 ? 3.435 -2.086 -20.024 1.00 87.62 88 VAL A C 1
ATOM 659 O O . VAL A 1 88 ? 4.617 -2.048 -20.360 1.00 87.62 88 VAL A O 1
ATOM 662 N N . LEU A 1 89 ? 2.729 -0.989 -19.737 1.00 85.38 89 LEU A N 1
ATOM 663 C CA . LEU A 1 89 ? 3.303 0.351 -19.614 1.00 85.38 89 LEU A CA 1
ATOM 664 C C . LEU A 1 89 ? 3.158 0.817 -18.165 1.00 85.38 89 LEU A C 1
ATOM 666 O O . LEU A 1 89 ? 2.043 0.920 -17.658 1.00 85.38 89 LEU A O 1
ATOM 670 N N . LEU A 1 90 ? 4.285 1.108 -17.517 1.00 88.50 90 LEU A N 1
ATOM 671 C CA . LEU A 1 90 ? 4.334 1.659 -16.167 1.00 88.50 90 LEU A CA 1
ATOM 672 C C . LEU A 1 90 ? 4.794 3.117 -16.242 1.00 88.50 90 LEU A C 1
ATOM 674 O O . LEU A 1 90 ? 5.876 3.393 -16.756 1.00 88.50 90 LEU A O 1
ATOM 678 N N . LEU A 1 91 ? 3.972 4.032 -15.729 1.00 87.62 91 LEU A N 1
ATOM 679 C CA . LEU A 1 91 ? 4.297 5.449 -15.605 1.00 87.62 91 LEU A CA 1
ATOM 680 C C . LEU A 1 91 ? 4.364 5.804 -14.120 1.00 87.62 91 LEU A C 1
ATOM 682 O O . LEU A 1 91 ? 3.334 5.854 -13.451 1.00 87.62 91 LEU A O 1
ATOM 686 N N . ASP A 1 92 ? 5.576 6.018 -13.616 1.00 89.25 92 ASP A N 1
ATOM 687 C CA . ASP A 1 92 ? 5.812 6.345 -12.209 1.00 89.25 92 ASP A CA 1
ATOM 688 C C . ASP A 1 92 ? 5.981 7.860 -12.006 1.00 89.25 92 ASP A C 1
ATOM 690 O O . ASP A 1 92 ? 6.174 8.616 -12.966 1.00 89.25 92 ASP A O 1
ATOM 694 N N . VAL A 1 93 ? 5.890 8.314 -10.759 1.00 84.69 93 VAL A N 1
ATOM 695 C CA . VAL A 1 93 ? 6.035 9.722 -10.369 1.00 84.69 93 VAL A CA 1
ATOM 696 C C . VAL A 1 93 ? 7.181 9.908 -9.384 1.00 84.69 93 VAL A C 1
ATOM 698 O O . VAL A 1 93 ? 7.417 9.079 -8.507 1.00 84.69 93 VAL A O 1
ATOM 701 N N . THR A 1 94 ? 7.878 11.037 -9.486 1.00 79.25 94 THR A N 1
ATOM 702 C CA . THR A 1 94 ? 8.890 11.408 -8.491 1.00 79.25 94 THR A CA 1
ATOM 703 C C . THR A 1 94 ? 8.180 11.879 -7.216 1.00 79.25 94 THR A C 1
ATOM 705 O O . THR A 1 94 ? 7.368 12.806 -7.293 1.00 79.25 94 THR A O 1
ATOM 708 N N . PRO A 1 95 ? 8.437 11.279 -6.035 1.00 75.50 95 PRO A N 1
ATOM 709 C CA . PRO A 1 95 ? 7.900 11.813 -4.792 1.00 75.50 95 PRO A CA 1
ATOM 710 C C . PRO A 1 95 ? 8.529 13.188 -4.515 1.00 75.50 95 PRO A C 1
ATOM 712 O O . PRO A 1 95 ? 9.712 13.373 -4.807 1.00 75.50 95 PRO A O 1
ATOM 715 N N . PRO A 1 96 ? 7.787 14.141 -3.926 1.00 64.75 96 PRO A N 1
ATOM 716 C CA . PRO A 1 96 ? 8.323 15.463 -3.622 1.00 64.75 96 PRO A CA 1
ATOM 717 C C . PRO A 1 96 ? 9.557 15.331 -2.721 1.00 64.75 96 PRO A C 1
ATOM 719 O O . PRO A 1 96 ? 9.507 14.727 -1.643 1.00 64.75 96 PRO A O 1
ATOM 722 N N . VAL A 1 97 ? 10.689 15.858 -3.188 1.00 56.09 97 VAL A N 1
ATOM 723 C CA . VAL A 1 97 ? 11.967 15.819 -2.471 1.00 56.09 97 VAL A CA 1
ATOM 724 C C . VAL A 1 97 ? 12.159 17.106 -1.677 1.00 56.09 97 VAL A C 1
ATOM 726 O O . VAL A 1 97 ? 11.854 18.196 -2.142 1.00 56.09 97 VAL A O 1
ATOM 729 N N . SER A 1 98 ? 12.726 17.006 -0.473 1.00 45.69 98 SER A N 1
ATOM 730 C CA . SER A 1 98 ? 13.287 18.185 0.193 1.00 45.69 98 SER A CA 1
ATOM 731 C C . SER A 1 98 ? 14.588 18.551 -0.521 1.00 45.69 98 SER A C 1
ATOM 733 O O . SER A 1 98 ? 15.624 17.944 -0.242 1.00 45.69 98 SER A O 1
ATOM 735 N N . GLY A 1 99 ? 14.555 19.533 -1.422 1.00 48.38 99 GLY A N 1
ATOM 736 C CA . GLY A 1 99 ? 15.757 20.085 -2.050 1.00 48.38 99 GLY A CA 1
ATOM 737 C C . GLY A 1 99 ? 16.804 20.543 -1.020 1.00 48.38 99 GLY A C 1
ATOM 738 O O . GLY A 1 99 ? 16.479 20.994 0.085 1.00 48.38 99 GLY A O 1
ATOM 739 N N . TYR A 1 100 ? 18.091 20.409 -1.360 1.00 48.94 100 TYR A N 1
ATOM 740 C CA . TYR A 1 100 ? 19.184 20.918 -0.528 1.00 48.94 100 TYR A CA 1
ATOM 741 C C . TYR A 1 100 ? 19.199 22.454 -0.576 1.00 48.94 100 TYR A C 1
ATOM 743 O O . TYR A 1 100 ? 19.350 23.060 -1.636 1.00 48.94 100 TYR A O 1
ATOM 751 N N . ARG A 1 101 ? 19.035 23.087 0.591 1.00 39.09 101 ARG A N 1
ATOM 752 C CA . ARG A 1 101 ? 18.911 24.542 0.763 1.00 39.09 101 ARG A CA 1
ATOM 753 C C . ARG A 1 101 ? 20.274 25.239 0.687 1.00 39.09 101 ARG A C 1
ATOM 755 O O . ARG A 1 101 ? 21.097 25.072 1.583 1.00 39.09 101 ARG A O 1
ATOM 762 N N . ASN A 1 102 ? 20.469 26.106 -0.307 1.00 40.41 102 ASN A N 1
ATOM 763 C CA . ASN A 1 102 ? 21.498 27.149 -0.266 1.00 40.41 102 ASN A CA 1
ATOM 764 C C . ASN A 1 102 ? 20.849 28.500 0.068 1.00 40.41 102 ASN A C 1
ATOM 766 O O . ASN A 1 102 ? 19.732 28.788 -0.350 1.00 40.41 102 ASN A O 1
ATOM 770 N N . HIS A 1 103 ? 21.538 29.287 0.894 1.00 46.75 103 HIS A N 1
ATOM 771 C CA . HIS A 1 103 ? 21.039 30.495 1.552 1.00 46.75 103 HIS A CA 1
ATOM 772 C C . HIS A 1 103 ? 20.267 31.441 0.609 1.00 46.75 103 HIS A C 1
ATOM 774 O O . HIS A 1 103 ? 20.862 32.032 -0.287 1.00 46.75 103 HIS A O 1
ATOM 780 N N . GLY A 1 104 ? 18.975 31.668 0.890 1.00 43.25 104 GLY A N 1
ATOM 781 C CA . GLY A 1 104 ? 18.321 32.941 0.561 1.00 43.25 104 GLY A CA 1
ATOM 782 C C . GLY A 1 104 ? 17.101 32.942 -0.364 1.00 43.25 104 GLY A C 1
ATOM 783 O O . GLY A 1 104 ? 16.623 34.035 -0.654 1.00 43.25 104 GLY A O 1
ATOM 784 N N . ARG A 1 105 ? 16.556 31.803 -0.812 1.00 38.41 105 ARG A N 1
ATOM 785 C CA . ARG A 1 105 ? 15.328 31.814 -1.633 1.00 38.41 105 ARG A CA 1
ATOM 786 C C . ARG A 1 105 ? 14.360 30.701 -1.235 1.00 38.41 105 ARG A C 1
ATOM 788 O O . ARG A 1 105 ? 14.721 29.531 -1.289 1.00 38.41 105 ARG A O 1
ATOM 795 N N . CYS A 1 106 ? 13.160 31.088 -0.807 1.00 44.66 106 CYS A N 1
ATOM 796 C CA . CYS A 1 106 ? 12.021 30.190 -0.647 1.00 44.66 106 CYS A CA 1
ATOM 797 C C . CYS A 1 106 ? 11.214 30.242 -1.943 1.00 44.66 106 CYS A C 1
ATOM 799 O O . CYS A 1 106 ? 10.393 31.137 -2.105 1.00 44.66 106 CYS A O 1
ATOM 801 N N . ASP A 1 107 ? 11.467 29.308 -2.849 1.00 48.00 107 ASP A N 1
ATOM 802 C CA . ASP A 1 107 ? 10.491 28.942 -3.873 1.00 48.00 107 ASP A CA 1
ATOM 803 C C . ASP A 1 107 ? 10.023 27.514 -3.517 1.00 48.00 107 ASP A C 1
ATOM 805 O O . ASP A 1 107 ? 10.365 26.549 -4.187 1.00 48.00 107 ASP A O 1
ATOM 809 N N . ASP A 1 108 ? 9.316 27.368 -2.384 1.00 49.25 108 ASP A N 1
ATOM 810 C CA . ASP A 1 108 ? 8.830 26.076 -1.847 1.00 49.25 108 ASP A CA 1
ATOM 811 C C . ASP A 1 108 ? 7.633 25.501 -2.649 1.00 49.25 108 ASP A C 1
ATOM 813 O O . ASP A 1 108 ? 7.142 24.410 -2.348 1.00 49.25 108 ASP A O 1
ATOM 817 N N . ASP A 1 109 ? 7.143 26.229 -3.658 1.00 47.56 109 ASP A N 1
ATOM 818 C CA . ASP A 1 109 ? 5.933 25.871 -4.406 1.00 47.56 109 ASP A CA 1
ATOM 819 C C . ASP A 1 109 ? 6.208 25.001 -5.646 1.00 47.56 109 ASP A C 1
ATOM 821 O O . ASP A 1 109 ? 5.303 24.306 -6.100 1.00 47.56 109 ASP A O 1
ATOM 825 N N . ALA A 1 110 ? 7.440 24.984 -6.172 1.00 47.75 110 ALA A N 1
ATOM 826 C CA . ALA A 1 110 ? 7.778 24.221 -7.381 1.00 47.75 110 ALA A CA 1
ATOM 827 C C . ALA A 1 110 ? 7.963 22.709 -7.128 1.00 47.75 110 ALA A C 1
ATOM 829 O O . ALA A 1 110 ? 7.723 21.910 -8.023 1.00 47.75 110 ALA A O 1
ATOM 830 N N . ASP A 1 111 ? 8.324 22.306 -5.904 1.00 52.16 111 ASP A N 1
ATOM 831 C CA . ASP A 1 111 ? 8.657 20.909 -5.569 1.00 52.16 111 ASP A CA 1
ATOM 832 C C . ASP A 1 111 ? 7.463 20.104 -5.011 1.00 52.16 111 ASP A C 1
ATOM 834 O O . ASP A 1 111 ? 7.625 18.960 -4.578 1.00 52.16 111 ASP A O 1
ATOM 838 N N . ARG A 1 112 ? 6.257 20.693 -4.955 1.00 52.00 112 ARG A N 1
ATOM 839 C CA . ARG A 1 112 ? 5.043 20.022 -4.445 1.00 52.00 112 ARG A CA 1
ATOM 840 C C . ARG A 1 112 ? 4.253 19.271 -5.509 1.00 52.00 112 ARG A C 1
ATOM 842 O O . ARG A 1 112 ? 3.418 18.441 -5.151 1.00 52.00 112 ARG A O 1
ATOM 849 N N . GLU A 1 113 ? 4.480 19.563 -6.783 1.00 56.78 113 GLU A N 1
ATOM 850 C CA . GLU A 1 113 ? 3.756 18.926 -7.876 1.00 56.78 113 GLU A CA 1
ATOM 851 C C . GLU A 1 113 ? 4.402 17.573 -8.220 1.00 56.78 113 GLU A C 1
ATOM 853 O O . GLU A 1 113 ? 5.622 17.441 -8.323 1.00 56.78 113 GLU A O 1
ATOM 858 N N . LYS A 1 114 ? 3.587 16.516 -8.331 1.00 62.59 114 LYS A N 1
ATOM 859 C CA . LYS A 1 114 ? 4.078 15.179 -8.689 1.00 62.59 114 LYS A CA 1
ATOM 860 C C . LYS A 1 114 ? 4.315 15.127 -10.194 1.00 62.59 114 LYS A C 1
ATOM 862 O O . LYS A 1 114 ? 3.363 15.077 -10.967 1.00 62.59 114 LYS A O 1
ATOM 867 N N . HIS A 1 115 ? 5.577 15.085 -10.600 1.00 68.31 115 HIS A N 1
ATOM 868 C CA . HIS A 1 115 ? 5.960 14.959 -12.004 1.00 68.31 115 HIS A CA 1
ATOM 869 C C . HIS A 1 115 ? 6.153 13.491 -12.403 1.00 68.31 115 HIS A C 1
ATOM 871 O O . HIS A 1 115 ? 6.758 12.706 -11.665 1.00 68.31 115 HIS A O 1
ATOM 877 N N . HIS A 1 116 ? 5.653 13.120 -13.585 1.00 73.50 116 HIS A N 1
ATOM 878 C CA . HIS A 1 116 ? 5.895 11.805 -14.178 1.00 73.50 116 HIS A CA 1
ATOM 879 C C . HIS A 1 116 ? 7.358 11.655 -14.597 1.00 73.50 116 HIS A C 1
ATOM 881 O O . HIS A 1 116 ? 7.923 12.541 -15.236 1.00 73.50 116 HIS A O 1
ATOM 887 N N . TYR A 1 117 ? 7.963 10.516 -14.268 1.00 66.50 117 TYR A N 1
ATOM 888 C CA . TYR A 1 117 ? 9.329 10.197 -14.670 1.00 66.50 117 TYR A CA 1
ATOM 889 C C . TYR A 1 117 ? 9.353 9.532 -16.064 1.00 66.50 117 TYR A C 1
ATOM 891 O O . TYR A 1 117 ? 8.478 8.709 -16.346 1.00 66.50 117 TYR A O 1
ATOM 899 N N . PRO A 1 118 ? 10.353 9.801 -16.931 1.00 63.03 118 PRO A N 1
ATOM 900 C CA . PRO A 1 118 ? 11.445 10.762 -16.773 1.00 63.03 118 PRO A CA 1
ATOM 901 C C . PRO A 1 118 ? 10.972 12.205 -16.965 1.00 63.03 118 PRO A C 1
ATOM 903 O O . PRO A 1 118 ? 10.458 12.566 -18.023 1.00 63.03 118 PRO A O 1
ATOM 906 N N . ASP A 1 119 ? 11.203 13.032 -15.948 1.00 59.97 119 ASP A N 1
ATOM 907 C CA . ASP A 1 119 ? 10.930 14.463 -16.016 1.00 59.97 119 ASP A CA 1
ATOM 908 C C . ASP A 1 119 ? 12.090 15.169 -16.738 1.00 59.97 119 ASP A C 1
ATOM 910 O O . ASP A 1 119 ? 13.263 14.974 -16.408 1.00 59.97 119 ASP A O 1
ATOM 914 N N . GLN A 1 120 ? 11.772 15.971 -17.755 1.00 51.81 120 GLN A N 1
ATOM 915 C CA . GLN A 1 120 ? 12.746 16.765 -18.508 1.00 51.81 120 GLN A CA 1
ATOM 916 C C . GLN A 1 120 ? 13.015 18.130 -17.867 1.00 51.81 120 GLN A C 1
ATOM 918 O O . GLN A 1 120 ? 13.417 19.055 -18.576 1.00 51.81 120 GLN A O 1
ATOM 923 N N . ALA A 1 121 ? 12.835 18.285 -16.553 1.00 53.75 121 ALA A N 1
ATOM 924 C CA . ALA A 1 121 ? 13.353 19.428 -15.810 1.00 53.75 121 ALA A CA 1
ATOM 925 C C . ALA A 1 121 ? 14.891 19.462 -15.926 1.00 53.75 121 ALA A C 1
ATOM 927 O O . ALA A 1 121 ? 15.623 18.962 -15.077 1.00 53.75 121 ALA A O 1
ATOM 928 N N . GLN A 1 122 ? 15.391 19.989 -17.048 1.00 37.81 122 GLN A N 1
ATOM 929 C CA . GLN A 1 122 ? 16.804 20.097 -17.368 1.00 37.81 122 GLN A CA 1
ATOM 930 C C . GLN A 1 122 ? 17.474 20.948 -16.286 1.00 37.81 122 GLN A C 1
ATOM 932 O O . GLN A 1 122 ? 17.209 22.153 -16.223 1.00 37.81 122 GLN A O 1
ATOM 937 N N . PRO A 1 123 ? 18.419 20.411 -15.496 1.00 37.81 123 PRO A N 1
ATOM 938 C CA . PRO A 1 123 ? 19.466 21.273 -15.007 1.00 37.81 123 PRO A CA 1
ATOM 939 C C . PRO A 1 123 ? 20.299 21.603 -16.243 1.00 37.81 123 PRO A C 1
ATOM 941 O O . PRO A 1 123 ? 20.960 20.738 -16.822 1.00 37.81 123 PRO A O 1
ATOM 944 N N . GLY A 1 124 ? 20.233 22.851 -16.705 1.00 42.81 124 GLY A N 1
ATOM 945 C CA . GLY A 1 124 ? 21.271 23.349 -17.595 1.00 42.81 124 GLY A CA 1
ATOM 946 C C . GLY A 1 124 ? 22.640 22.990 -17.003 1.00 42.81 124 GLY A C 1
ATOM 947 O O . GLY A 1 124 ? 22.826 23.137 -15.796 1.00 42.81 124 GLY A O 1
ATOM 948 N N . VAL A 1 125 ? 23.579 22.584 -17.875 1.00 40.06 125 VAL A N 1
ATOM 949 C CA . VAL A 1 125 ? 24.982 22.198 -17.587 1.00 40.06 125 VAL A CA 1
ATOM 950 C C . VAL A 1 125 ? 25.107 20.702 -17.199 1.00 40.06 125 VAL A C 1
ATOM 952 O O . VAL A 1 125 ? 24.631 20.293 -16.155 1.00 40.06 125 VAL A O 1
ATOM 955 N N . LEU A 1 126 ? 25.704 19.780 -17.973 1.00 36.81 126 LEU A N 1
ATOM 956 C CA . LEU A 1 126 ? 27.019 19.815 -18.622 1.00 36.81 126 LEU A CA 1
ATOM 957 C C . LEU A 1 126 ? 27.102 18.699 -19.706 1.00 36.81 126 LEU A C 1
ATOM 959 O O . LEU A 1 126 ? 27.329 17.536 -19.389 1.00 36.81 126 LEU A O 1
ATOM 963 N N . TYR A 1 127 ? 26.954 19.042 -20.988 1.00 31.00 127 TYR A N 1
ATOM 964 C CA . TYR A 1 127 ? 27.609 18.296 -22.074 1.00 31.00 127 TYR A CA 1
ATOM 965 C C . TYR A 1 127 ? 28.676 19.215 -22.667 1.00 31.00 127 TYR A C 1
ATOM 967 O O . TYR A 1 127 ? 28.426 19.984 -23.597 1.00 31.00 127 TYR A O 1
ATOM 975 N N . ARG A 1 128 ? 29.858 19.169 -22.056 1.00 33.78 128 ARG A N 1
ATOM 976 C CA . ARG A 1 128 ? 31.147 19.466 -22.675 1.00 33.78 128 ARG A CA 1
ATOM 977 C C . ARG A 1 128 ? 32.214 18.630 -21.993 1.00 33.78 128 ARG A C 1
ATOM 979 O O . ARG A 1 128 ? 32.148 18.541 -20.749 1.00 33.78 128 ARG A O 1
#

Sequence (128 aa):
MRNWKGLVEDLVNRSIEPLKVALQDAGLSVSDIDDVILVGGQTRMPMVQKKVAEFFGKEPRKDVNPDEAVAIGAAVQGGVLTGDVKDVLLLDVTPPVSGYRNHGRCDDDADREKHHYPDQAQPGVLYR

pLDDT: mean 80.88, std 20.5, range [31.0, 97.25]

Organism: Escherichia coli (NCBI:txid562)

InterPro domains:
  IPR013126 Heat shock protein 70 family [PF00012] (5-96)
  IPR013126 Heat shock protein 70 family [PTHR19375] (6-101)
  IPR018181 Heat shock protein 70, conserved site [PS01036] (36-50)
  IPR043129 ATPase, nucleotide binding domain [SSF53067] (6-81)

Foldseek 3Di:
DDDVCVVCVVVLVVVVVVVVVVCVLVVHDLVVDDAAAAADPVCVPVVNQVVVCVSSVHHHDDPDDRDCNVVVVVVQVVCVVVVVDPDDDDWDWDQQDDDDDDPDDPPVPPRHHTDIPPDPPDPPDDDD

Solvent-accessible surface area (backbone atoms only — not comparable to full-atom values): 8417 Å² total; per-residue (Å²): 132,87,59,70,64,77,76,45,46,67,62,54,53,61,62,49,57,58,55,55,52,54,28,57,77,68,74,47,56,62,84,72,55,90,78,47,81,63,70,40,73,77,52,73,39,69,66,50,48,49,53,51,22,64,69,52,72,44,78,59,59,80,92,61,58,34,82,48,50,66,61,52,50,52,52,52,53,51,31,44,75,74,60,79,44,75,97,76,86,86,83,51,63,50,73,68,62,88,75,87,85,68,95,86,74,89,73,79,73,74,49,71,62,75,46,54,57,88,67,81,82,70,70,81,82,82,95,126

Secondary structure (DSSP, 8-state):
---THHHHHHHHHHHHHHHHHHHHHHT--GGG----B--SGGGGSHHHHHHHHHHHTSPPBSSS-TTTHHHHHHHHHHHHHHTSS-S-----BPPPP-PPPPTT---TTGGGS-PBSSP---------

Mean predicted aligned error: 9.87 Å